Protein AF-A0A413W8L7-F1 (a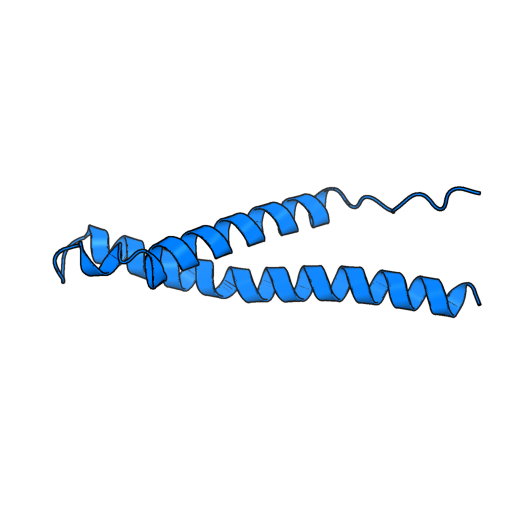fdb_monomer)

Radius of gyration: 18.28 Å; Cα contacts (8 Å, |Δi|>4): 38; chains: 1; bounding box: 46×25×45 Å

Sequence (80 aa):
MSKGKEWIAGIDILKIISMLMIITLHTLGHGGVLDNIVFMSRKYECAWLLEIFCYGAVNCYALISGFLEANFRVKKVIVL

Mean predicted aligned error: 10.21 Å

Organism: NCBI:txid39486

Solvent-accessible surface area (backbone atoms only — not comparable to full-atom values): 4615 Å² total; per-residue (Å²): 135,83,82,73,77,84,79,53,66,69,59,55,50,51,47,52,53,22,52,54,33,42,52,51,35,48,42,43,67,76,58,38,55,61,76,78,43,66,87,92,37,76,67,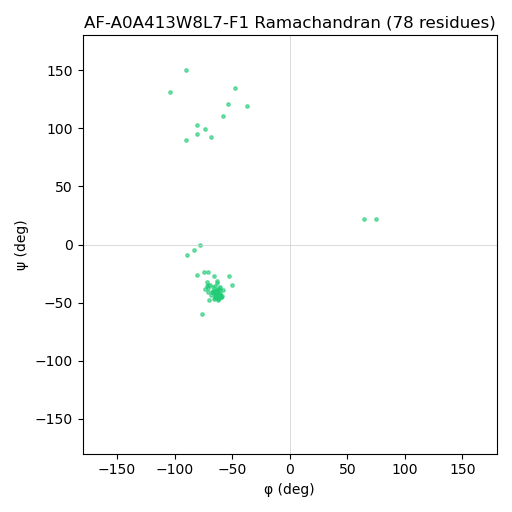50,57,54,50,52,54,49,40,60,59,26,57,56,27,51,57,52,39,51,52,54,52,50,52,54,53,49,52,55,51,53,54,55,62,76,75,105

Structure (mmCIF, N/CA/C/O backbone):
data_AF-A0A413W8L7-F1
#
_entry.id   AF-A0A413W8L7-F1
#
loop_
_atom_site.group_PDB
_atom_site.id
_atom_site.type_symbol
_atom_site.label_atom_id
_atom_site.label_alt_id
_atom_site.label_comp_id
_atom_site.label_asym_id
_atom_site.label_entity_id
_atom_site.label_seq_id
_atom_site.pdbx_PDB_in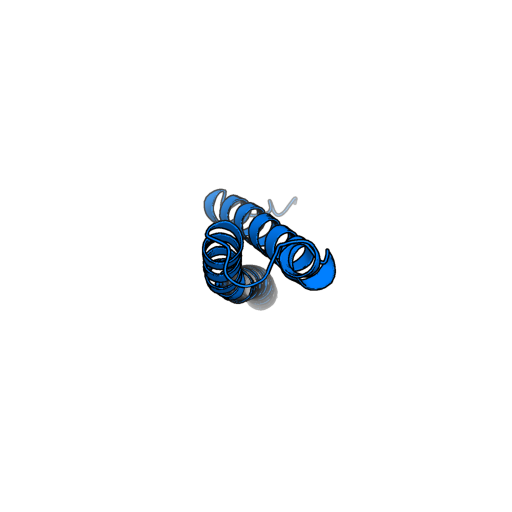s_code
_atom_site.Cartn_x
_atom_site.Cartn_y
_atom_site.Cartn_z
_atom_site.occupancy
_atom_site.B_iso_or_equiv
_atom_site.auth_seq_id
_atom_site.auth_comp_id
_atom_site.auth_asym_id
_atom_site.auth_atom_id
_atom_site.pdbx_PDB_model_num
ATOM 1 N N . MET A 1 1 ? -27.396 16.593 17.195 1.00 38.41 1 MET A N 1
ATOM 2 C CA . MET A 1 1 ? -26.417 15.695 17.847 1.00 38.41 1 MET A CA 1
ATOM 3 C C . MET A 1 1 ? -25.541 15.068 16.762 1.00 38.41 1 MET A C 1
ATOM 5 O O . MET A 1 1 ? -25.868 14.014 16.237 1.00 38.41 1 MET A O 1
ATOM 9 N N . SER A 1 2 ? -24.504 15.790 16.323 1.00 35.16 2 SER A N 1
ATOM 10 C CA . SER A 1 2 ? -23.618 15.361 15.231 1.00 35.16 2 SER A CA 1
ATOM 11 C C . SER A 1 2 ? -22.605 14.364 15.791 1.00 35.16 2 SER A C 1
ATOM 13 O O . SER A 1 2 ? -21.696 14.758 16.518 1.00 35.16 2 SER A O 1
ATOM 15 N N . LYS A 1 3 ? -22.804 13.064 15.537 1.00 40.25 3 LYS A N 1
ATOM 16 C CA . LYS A 1 3 ? -21.830 12.021 15.889 1.00 40.25 3 LYS A CA 1
ATOM 17 C C . LYS A 1 3 ? -20.602 12.211 15.000 1.00 40.25 3 LYS A C 1
ATOM 19 O O . LYS A 1 3 ? -20.572 11.762 13.857 1.00 40.25 3 LYS A O 1
ATOM 24 N N . GLY A 1 4 ? -19.636 12.963 15.522 1.00 43.28 4 GLY A N 1
ATOM 25 C CA . GLY A 1 4 ? -18.359 13.249 14.888 1.00 43.28 4 GLY A CA 1
ATOM 26 C C . GLY A 1 4 ? -17.623 11.953 14.578 1.00 43.28 4 GLY A C 1
ATOM 27 O O . GLY A 1 4 ? -17.201 11.229 15.467 1.00 43.28 4 GLY A O 1
ATOM 28 N N . LYS A 1 5 ? -17.535 11.666 13.286 1.00 57.25 5 LYS A N 1
ATOM 29 C CA . LYS A 1 5 ? -16.644 10.704 12.631 1.00 57.25 5 LYS A CA 1
ATOM 30 C C . LYS A 1 5 ? -15.284 10.726 13.341 1.00 57.25 5 LYS A C 1
ATOM 32 O O . LYS A 1 5 ? -14.656 11.778 13.413 1.00 57.25 5 LYS A 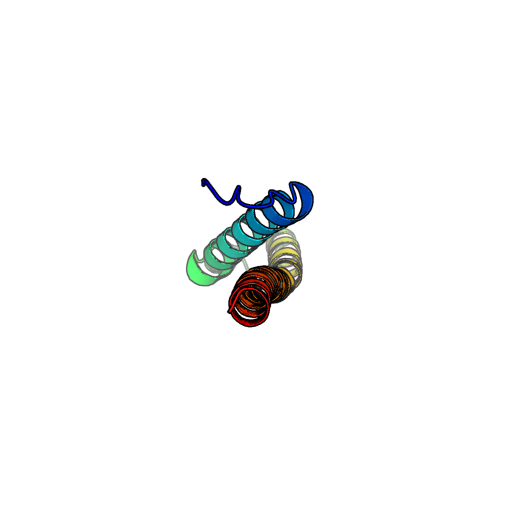O 1
ATOM 37 N N . GLU A 1 6 ? -14.867 9.597 13.901 1.00 59.50 6 GLU A N 1
ATOM 38 C CA . GLU A 1 6 ? -13.616 9.503 14.657 1.00 59.50 6 GLU A CA 1
ATOM 39 C C . GLU A 1 6 ? -12.462 9.370 13.669 1.00 59.50 6 GLU A C 1
ATOM 41 O O . GLU A 1 6 ? -12.191 8.299 13.132 1.00 59.50 6 GLU A O 1
ATOM 46 N N . TRP A 1 7 ? -11.856 10.512 13.357 1.00 55.03 7 TRP A N 1
ATOM 47 C CA . TRP A 1 7 ? -10.746 10.627 12.424 1.00 55.03 7 TRP A CA 1
ATOM 48 C C . TRP A 1 7 ? -9.477 10.073 13.059 1.00 55.03 7 TRP A C 1
ATOM 50 O O . TRP A 1 7 ? -8.802 10.740 13.843 1.00 55.03 7 TRP A O 1
ATOM 60 N N . ILE A 1 8 ? -9.141 8.839 12.708 1.00 71.38 8 ILE A N 1
ATOM 61 C CA . ILE A 1 8 ? -7.849 8.257 13.045 1.00 71.38 8 ILE A CA 1
ATOM 62 C C . ILE A 1 8 ? -6.933 8.607 11.877 1.00 71.38 8 ILE A C 1
ATOM 64 O O . ILE A 1 8 ? -6.860 7.865 10.900 1.00 71.38 8 ILE A O 1
ATOM 68 N N . ALA A 1 9 ? -6.258 9.757 11.963 1.00 72.62 9 ALA A N 1
ATOM 69 C CA . ALA A 1 9 ? -5.437 10.298 10.874 1.00 72.62 9 ALA A CA 1
ATOM 70 C C . ALA A 1 9 ? -4.451 9.263 10.292 1.00 72.62 9 ALA A C 1
ATOM 72 O O . ALA A 1 9 ? -4.230 9.224 9.085 1.00 72.62 9 ALA A O 1
ATOM 73 N N . GLY A 1 10 ? -3.916 8.368 11.133 1.00 78.62 10 GLY A N 1
ATOM 74 C CA . GLY A 1 10 ? -3.049 7.274 10.689 1.00 78.62 10 GLY A CA 1
ATOM 75 C C . GLY A 1 10 ? -3.734 6.279 9.746 1.00 78.62 10 GLY A C 1
ATOM 76 O O . GLY A 1 10 ? -3.122 5.855 8.771 1.00 78.62 10 GLY A O 1
ATOM 77 N N . ILE A 1 11 ? -5.004 5.941 9.986 1.00 81.44 11 ILE A N 1
ATOM 78 C CA . ILE A 1 11 ? -5.774 5.008 9.150 1.00 81.44 11 ILE A CA 1
ATOM 79 C C . ILE A 1 11 ? -6.111 5.640 7.799 1.00 81.44 11 ILE A C 1
ATOM 81 O O . ILE A 1 11 ? -5.987 4.975 6.771 1.00 81.44 11 ILE A O 1
ATOM 85 N N . ASP A 1 12 ? -6.485 6.920 7.783 1.00 81.62 12 ASP A N 1
ATOM 86 C CA . ASP A 1 12 ? -6.789 7.630 6.536 1.00 81.62 12 ASP A CA 1
ATOM 87 C C . ASP A 1 12 ? -5.550 7.755 5.641 1.00 81.62 12 ASP A C 1
ATOM 89 O O . ASP A 1 12 ? -5.621 7.476 4.441 1.00 81.62 12 ASP A O 1
ATOM 93 N N . ILE A 1 13 ? -4.392 8.076 6.228 1.00 81.50 13 ILE A N 1
ATOM 94 C CA . ILE A 1 13 ? -3.108 8.106 5.514 1.00 81.50 13 ILE A CA 1
ATOM 95 C C . ILE A 1 13 ? -2.766 6.715 4.959 1.00 81.50 13 ILE A C 1
ATOM 97 O O . ILE A 1 13 ? -2.397 6.596 3.789 1.00 81.50 13 ILE A O 1
ATOM 101 N N . LEU A 1 14 ? -2.950 5.650 5.749 1.00 84.19 14 LEU A N 1
ATOM 102 C CA . LEU A 1 14 ? -2.704 4.270 5.310 1.00 84.19 14 LEU A CA 1
ATOM 103 C C . LEU A 1 14 ? -3.593 3.881 4.118 1.00 84.19 14 LEU A C 1
ATOM 105 O O . LEU A 1 14 ? -3.150 3.182 3.202 1.00 84.19 14 LEU A O 1
ATOM 109 N N . LYS A 1 15 ? -4.840 4.365 4.103 1.00 84.31 15 LYS A N 1
ATOM 110 C CA . LYS A 1 15 ? -5.807 4.131 3.027 1.00 84.31 15 LYS A CA 1
ATOM 111 C C . LYS A 1 15 ? -5.403 4.845 1.736 1.00 84.31 15 LYS A C 1
ATOM 113 O O . LYS A 1 15 ? -5.445 4.226 0.675 1.00 84.31 15 LYS A O 1
ATOM 118 N N . ILE A 1 16 ? -4.952 6.100 1.832 1.00 85.56 16 ILE A N 1
ATOM 119 C CA . ILE A 1 16 ? -4.433 6.880 0.693 1.00 85.56 16 ILE A CA 1
ATOM 120 C C . ILE A 1 16 ? -3.191 6.203 0.102 1.00 85.56 16 ILE A C 1
ATOM 122 O O . ILE A 1 16 ? -3.130 5.980 -1.107 1.00 85.56 16 ILE A O 1
ATOM 126 N N . ILE A 1 17 ? -2.235 5.812 0.950 1.00 86.50 17 ILE A N 1
ATOM 127 C CA . ILE A 1 17 ? -1.007 5.120 0.529 1.00 86.50 17 ILE A CA 1
ATOM 128 C C . ILE A 1 17 ? -1.339 3.797 -0.171 1.00 86.50 17 ILE A C 1
ATOM 130 O O . ILE A 1 17 ? -0.806 3.503 -1.240 1.00 86.50 17 ILE A O 1
ATOM 134 N N . SER A 1 18 ? -2.262 3.017 0.394 1.00 87.44 18 SER A N 1
ATOM 135 C CA . SER A 1 18 ? -2.677 1.745 -0.202 1.00 87.44 18 SER A CA 1
ATOM 136 C C . SER A 1 18 ? -3.335 1.949 -1.571 1.00 87.44 18 SER A C 1
ATOM 138 O O . SER A 1 18 ? -3.037 1.218 -2.510 1.00 87.44 18 SER A O 1
ATOM 140 N N . MET A 1 19 ? -4.168 2.980 -1.725 1.00 88.38 19 MET A N 1
ATOM 141 C CA . MET A 1 19 ? -4.835 3.282 -2.995 1.00 88.38 19 MET A CA 1
ATOM 142 C C . MET A 1 19 ? -3.840 3.722 -4.083 1.00 88.38 19 MET A C 1
ATOM 144 O O . MET A 1 19 ? -3.971 3.301 -5.230 1.00 88.38 19 MET A O 1
ATOM 148 N N . LEU A 1 20 ? -2.793 4.475 -3.721 1.00 85.38 20 LEU A N 1
ATOM 149 C CA . LEU A 1 20 ? -1.697 4.827 -4.635 1.00 85.38 20 LEU A CA 1
ATOM 150 C C . LEU A 1 20 ? -0.912 3.594 -5.113 1.00 85.38 20 LEU A C 1
ATOM 152 O O . LEU A 1 20 ? -0.613 3.476 -6.305 1.00 85.38 20 LEU A O 1
ATOM 156 N N . MET A 1 21 ? -0.619 2.650 -4.212 1.00 82.94 21 MET A N 1
ATOM 157 C CA . MET A 1 21 ? 0.062 1.397 -4.568 1.00 82.94 21 MET A CA 1
ATOM 158 C C . MET A 1 21 ? -0.787 0.535 -5.512 1.00 82.94 21 MET A C 1
ATOM 160 O O . MET A 1 21 ? -0.266 -0.005 -6.485 1.00 82.94 21 MET A O 1
ATOM 164 N N . ILE A 1 22 ? -2.102 0.460 -5.281 1.00 85.44 22 ILE A N 1
ATOM 165 C CA . ILE A 1 22 ? -3.030 -0.290 -6.142 1.00 85.44 22 ILE A CA 1
ATOM 166 C C . ILE A 1 22 ? -3.095 0.315 -7.550 1.00 85.44 22 ILE A C 1
ATOM 168 O O . ILE A 1 22 ? -3.029 -0.420 -8.533 1.00 85.44 22 ILE A O 1
ATOM 172 N N . ILE A 1 23 ? -3.188 1.644 -7.669 1.00 85.38 23 ILE A N 1
ATOM 173 C CA . ILE A 1 23 ? -3.216 2.328 -8.975 1.00 85.38 23 ILE A CA 1
ATOM 174 C C . ILE A 1 23 ? -1.901 2.107 -9.730 1.00 85.38 23 ILE A C 1
ATOM 176 O O . ILE A 1 23 ? -1.911 1.883 -10.941 1.00 85.38 23 ILE A O 1
ATOM 180 N N . THR A 1 24 ? -0.774 2.122 -9.015 1.00 79.75 24 THR A N 1
ATOM 181 C CA . THR A 1 24 ? 0.545 1.834 -9.594 1.00 79.75 24 THR A CA 1
ATOM 182 C C . THR A 1 24 ? 0.594 0.416 -10.153 1.00 79.75 24 THR A C 1
ATOM 184 O O . THR A 1 24 ? 0.979 0.235 -11.304 1.00 79.75 24 THR A O 1
ATOM 187 N N . LEU A 1 25 ? 0.113 -0.575 -9.397 1.00 81.12 25 LEU A N 1
ATOM 188 C CA . LEU A 1 25 ? 0.016 -1.961 -9.856 1.00 81.12 25 LEU A CA 1
ATOM 189 C C . LEU A 1 25 ? -0.891 -2.103 -11.083 1.00 81.12 25 LEU A C 1
ATOM 191 O O . LEU A 1 25 ? -0.528 -2.766 -12.048 1.00 81.12 25 LEU A O 1
ATOM 195 N N . HIS A 1 26 ? -2.051 -1.444 -11.081 1.00 80.31 26 HIS A N 1
ATOM 196 C CA . HIS A 1 26 ? -2.969 -1.493 -12.217 1.00 80.31 26 HIS A CA 1
ATOM 197 C C . HIS A 1 26 ? -2.355 -0.850 -13.467 1.00 80.31 26 HIS A C 1
ATOM 199 O O . HIS A 1 26 ? -2.533 -1.342 -14.576 1.00 80.31 26 HIS A O 1
ATOM 205 N N . THR A 1 27 ? -1.575 0.215 -13.293 1.00 76.88 27 THR A N 1
ATOM 206 C CA . THR A 1 27 ? -0.858 0.870 -14.393 1.00 76.88 27 THR A CA 1
ATOM 207 C C . THR A 1 27 ? 0.308 0.016 -14.898 1.00 76.88 27 THR A C 1
ATOM 209 O O . THR A 1 27 ? 0.554 -0.018 -16.099 1.00 76.88 27 THR A O 1
ATOM 212 N N . LEU A 1 28 ? 1.011 -0.709 -14.024 1.00 72.44 28 LEU A N 1
ATOM 213 C CA . LEU A 1 28 ? 2.080 -1.626 -14.435 1.00 72.44 28 LEU A CA 1
ATOM 214 C C . LEU A 1 28 ? 1.533 -2.858 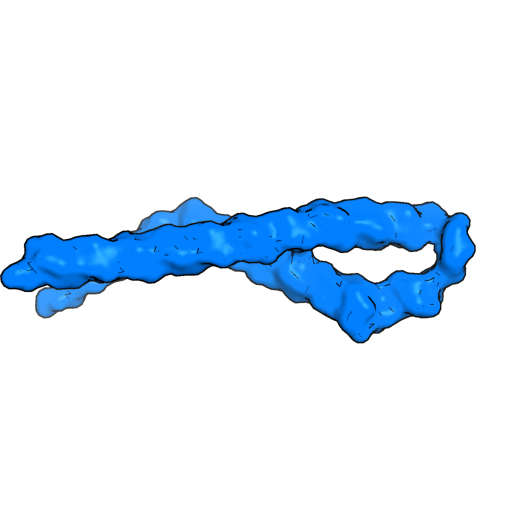-15.171 1.00 72.44 28 LEU A C 1
ATOM 216 O O . LEU A 1 28 ? 2.020 -3.169 -16.258 1.00 72.44 28 LEU A O 1
ATOM 220 N N . GLY A 1 29 ? 0.502 -3.498 -14.611 1.00 68.06 29 GLY A N 1
ATOM 221 C CA . GLY A 1 29 ? -0.107 -4.710 -15.155 1.00 68.06 29 GLY A CA 1
ATOM 222 C C . GLY A 1 29 ? -1.012 -4.445 -16.363 1.00 68.06 29 GLY A C 1
ATOM 223 O O . GLY A 1 29 ? -0.745 -4.935 -17.456 1.00 68.06 29 GLY A O 1
ATOM 224 N N . HIS A 1 30 ? -2.071 -3.640 -16.203 1.00 62.62 30 HIS A N 1
ATOM 225 C CA . HIS A 1 30 ? -3.010 -3.325 -17.294 1.00 62.62 30 HIS A CA 1
ATOM 226 C C . HIS A 1 30 ? -2.501 -2.241 -18.249 1.00 62.62 30 HIS A C 1
ATOM 228 O O . HIS A 1 30 ? -2.918 -2.214 -19.405 1.00 62.62 30 HIS A O 1
ATOM 234 N N . GLY A 1 31 ? -1.625 -1.342 -17.797 1.00 63.72 31 GLY A N 1
ATOM 235 C CA . GLY A 1 31 ? -1.084 -0.277 -18.647 1.00 63.72 31 GLY A CA 1
ATOM 236 C C . GLY A 1 31 ? 0.012 -0.739 -19.610 1.00 63.72 31 GLY A C 1
ATOM 237 O O . GLY A 1 31 ? 0.522 0.083 -20.366 1.00 63.72 31 GLY A O 1
ATOM 238 N N . GLY A 1 32 ? 0.387 -2.024 -19.605 1.00 63.31 32 GLY A N 1
ATOM 239 C CA . GLY A 1 32 ? 1.349 -2.574 -20.564 1.00 63.31 32 GLY A CA 1
ATOM 240 C C . GLY A 1 32 ? 2.753 -1.981 -20.424 1.00 63.31 32 GLY A C 1
ATOM 241 O O . GLY A 1 32 ? 3.535 -2.013 -21.375 1.00 63.31 32 GLY A O 1
ATOM 242 N N . VAL A 1 33 ? 3.092 -1.427 -19.253 1.00 63.28 33 VAL A N 1
ATOM 243 C CA . VAL A 1 33 ? 4.434 -0.887 -18.984 1.00 63.28 33 VAL A CA 1
ATOM 244 C C . VAL A 1 33 ? 5.472 -2.001 -19.085 1.00 63.28 33 VAL A C 1
ATOM 246 O O . VAL A 1 33 ? 6.543 -1.770 -19.632 1.00 63.28 33 VAL A O 1
ATOM 249 N N . LEU A 1 34 ? 5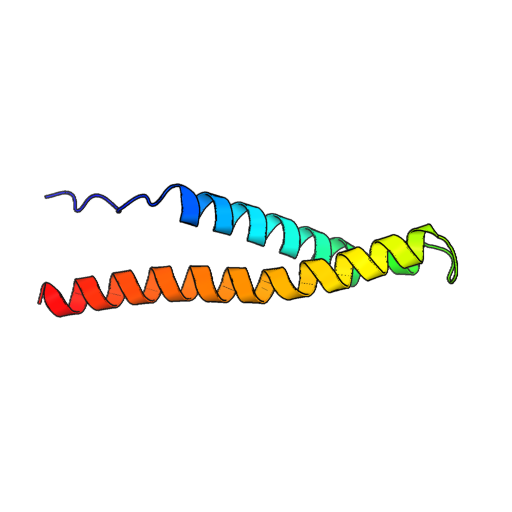.144 -3.215 -18.636 1.00 58.94 34 LEU A N 1
ATOM 250 C CA . LEU A 1 34 ? 6.003 -4.388 -18.818 1.00 58.94 34 LEU A CA 1
ATOM 251 C C . LEU A 1 34 ? 6.093 -4.845 -20.285 1.00 58.94 34 LEU A C 1
ATOM 253 O O . LEU A 1 34 ? 7.158 -5.273 -20.710 1.00 58.94 34 LEU A O 1
ATOM 257 N N . ASP A 1 35 ? 5.007 -4.714 -21.051 1.00 58.94 35 ASP A N 1
ATOM 258 C CA . ASP A 1 35 ? 4.914 -5.149 -22.456 1.00 58.94 35 ASP A CA 1
ATOM 259 C C . ASP A 1 35 ? 5.734 -4.252 -23.404 1.00 58.94 35 ASP A C 1
ATOM 261 O O . ASP A 1 35 ? 6.344 -4.718 -24.362 1.00 58.94 35 ASP A O 1
ATOM 265 N N . ASN A 1 36 ? 5.844 -2.959 -23.079 1.00 61.50 36 ASN A N 1
ATOM 266 C CA . ASN A 1 36 ? 6.639 -1.994 -23.846 1.00 61.50 36 ASN A CA 1
ATOM 267 C C . ASN A 1 36 ? 8.139 -1.998 -23.488 1.00 61.50 36 ASN A C 1
ATOM 269 O O . ASN A 1 36 ? 8.927 -1.276 -24.107 1.00 61.50 36 ASN A O 1
ATOM 273 N N . ILE A 1 37 ? 8.560 -2.771 -22.480 1.00 61.97 37 ILE A N 1
ATOM 274 C CA . ILE A 1 37 ? 9.959 -2.853 -22.049 1.00 61.97 37 ILE A 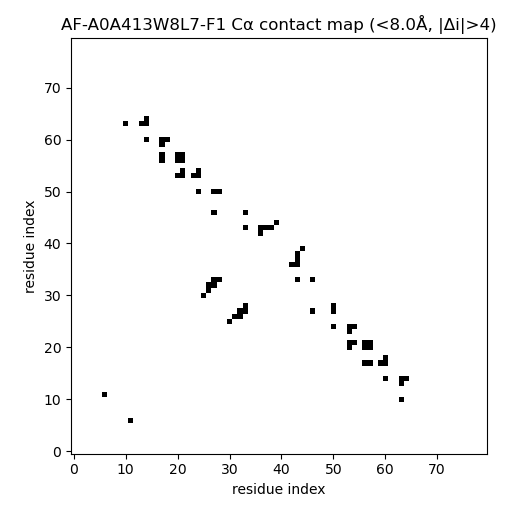CA 1
ATOM 275 C C . ILE A 1 37 ? 10.558 -4.168 -22.551 1.00 61.97 37 ILE A C 1
ATOM 277 O O . ILE A 1 37 ? 10.010 -5.242 -22.349 1.00 61.97 37 ILE A O 1
ATOM 281 N N . VAL A 1 38 ? 11.736 -4.084 -23.175 1.00 58.03 38 VAL A N 1
ATOM 282 C CA . VAL A 1 38 ? 12.491 -5.254 -23.649 1.00 58.03 38 VAL A CA 1
ATOM 283 C C . VAL A 1 38 ? 12.690 -6.254 -22.503 1.00 58.03 38 VAL A C 1
ATOM 285 O O . VAL A 1 38 ? 13.298 -5.917 -21.477 1.00 58.03 38 VAL A O 1
ATOM 288 N N . PHE A 1 39 ? 12.194 -7.479 -22.702 1.00 56.38 39 PHE A N 1
ATOM 289 C CA . PHE A 1 39 ? 12.406 -8.623 -21.814 1.00 56.38 39 PHE A CA 1
ATOM 290 C C . PHE A 1 39 ? 13.897 -8.741 -21.456 1.00 56.38 39 PHE A C 1
ATOM 292 O O . PHE A 1 39 ? 14.753 -8.640 -22.334 1.00 56.38 39 PHE A O 1
ATOM 299 N N . MET A 1 40 ? 14.214 -8.954 -20.172 1.00 57.72 40 MET A N 1
ATOM 300 C CA . MET A 1 40 ? 15.591 -9.065 -19.645 1.00 57.72 40 MET A CA 1
ATOM 301 C C . MET A 1 40 ? 16.379 -7.739 -19.522 1.00 57.72 40 MET A C 1
ATOM 303 O O . MET A 1 40 ? 17.608 -7.731 -19.450 1.00 57.72 40 MET A O 1
ATOM 307 N N . SER A 1 41 ? 15.700 -6.590 -19.451 1.00 68.25 41 SER A N 1
ATOM 308 C CA . SER A 1 41 ? 16.334 -5.317 -19.072 1.00 68.25 41 SER A CA 1
ATOM 309 C C . SER A 1 41 ? 16.287 -5.083 -17.556 1.00 68.25 41 SER A C 1
ATOM 311 O O . SER A 1 41 ? 15.312 -5.432 -16.900 1.00 68.25 41 SER A O 1
ATOM 313 N N . ARG A 1 42 ? 17.276 -4.375 -16.987 1.00 69.62 42 ARG A N 1
ATOM 314 C CA . ARG A 1 42 ? 17.286 -3.970 -15.558 1.00 69.62 42 ARG A CA 1
ATOM 315 C C . ARG A 1 42 ? 16.008 -3.236 -15.120 1.00 69.62 42 ARG A C 1
ATOM 317 O O . ARG A 1 42 ? 15.637 -3.279 -13.956 1.00 69.62 42 ARG A O 1
ATOM 324 N N . LYS A 1 43 ? 15.333 -2.570 -16.062 1.00 72.81 43 LYS A N 1
ATOM 325 C CA . LYS A 1 43 ? 14.058 -1.876 -15.831 1.00 72.81 43 LYS A CA 1
ATOM 326 C C . LYS A 1 43 ? 12.890 -2.845 -15.605 1.00 72.81 43 LYS A C 1
ATOM 328 O O . LYS A 1 43 ? 12.018 -2.535 -14.802 1.00 72.81 43 LYS A O 1
ATOM 333 N N . TYR A 1 44 ? 12.901 -3.998 -16.278 1.00 75.38 44 TYR A N 1
ATOM 334 C CA . TYR A 1 44 ? 11.899 -5.053 -16.120 1.00 75.38 44 TYR A CA 1
ATOM 335 C C . TYR A 1 44 ? 11.977 -5.662 -14.717 1.00 75.38 44 TYR A C 1
ATOM 337 O O . TYR A 1 44 ? 10.970 -5.719 -14.025 1.00 75.38 44 TYR A O 1
ATOM 345 N N . GLU A 1 45 ? 13.185 -5.992 -14.251 1.00 75.19 45 GLU A N 1
ATOM 346 C CA . GLU A 1 45 ? 13.405 -6.543 -12.904 1.00 75.19 45 GLU A CA 1
ATOM 347 C C . GLU A 1 45 ? 12.913 -5.591 -11.800 1.00 75.19 45 GLU A C 1
ATOM 349 O O . GLU A 1 45 ? 12.226 -6.009 -10.870 1.00 75.19 45 GLU A O 1
ATOM 354 N N . CYS A 1 46 ? 13.206 -4.288 -11.911 1.00 78.06 46 CYS A N 1
ATOM 355 C CA . CYS A 1 46 ? 12.710 -3.298 -10.951 1.00 78.06 46 CYS A CA 1
ATOM 356 C C . CYS A 1 46 ? 11.181 -3.159 -10.983 1.00 78.06 46 CYS A C 1
ATOM 358 O O . CYS A 1 46 ? 10.568 -3.037 -9.924 1.00 78.06 46 CYS A O 1
ATOM 360 N N . ALA A 1 47 ? 10.566 -3.168 -12.169 1.00 78.81 47 ALA A N 1
ATOM 361 C CA . ALA A 1 47 ? 9.113 -3.095 -12.304 1.00 78.81 47 ALA A CA 1
ATOM 362 C C . ALA A 1 47 ? 8.430 -4.357 -11.752 1.00 78.81 47 ALA A C 1
ATOM 364 O O . ALA A 1 47 ? 7.438 -4.248 -11.040 1.00 78.81 47 ALA A O 1
ATOM 365 N N . TRP A 1 48 ? 9.010 -5.532 -11.994 1.00 77.75 48 TRP A N 1
ATOM 366 C CA . TRP A 1 48 ? 8.533 -6.808 -11.468 1.00 77.75 48 TRP A CA 1
ATOM 367 C C . TRP A 1 48 ? 8.612 -6.875 -9.933 1.00 77.75 48 TRP A C 1
ATOM 369 O O . TRP A 1 48 ? 7.643 -7.253 -9.276 1.00 77.75 48 TRP A O 1
ATOM 379 N N . LEU A 1 49 ? 9.718 -6.416 -9.331 1.00 82.19 49 LEU A N 1
ATOM 380 C CA . LEU A 1 49 ? 9.830 -6.307 -7.869 1.00 82.19 49 LEU A CA 1
ATOM 381 C C . LEU A 1 49 ? 8.820 -5.314 -7.278 1.00 82.19 49 LEU A C 1
ATOM 383 O O . LEU A 1 49 ? 8.234 -5.584 -6.227 1.00 82.19 49 LEU A O 1
ATOM 387 N N . LEU A 1 50 ? 8.601 -4.176 -7.946 1.00 81.56 50 LEU A N 1
ATOM 388 C CA . LEU A 1 50 ? 7.602 -3.190 -7.533 1.00 81.56 50 LEU A CA 1
ATOM 389 C C . LEU A 1 50 ? 6.184 -3.776 -7.607 1.00 81.56 50 LEU A C 1
ATOM 391 O O . LEU A 1 50 ? 5.386 -3.559 -6.698 1.00 81.56 50 LEU A O 1
ATOM 395 N N . GLU A 1 51 ? 5.883 -4.546 -8.651 1.00 81.44 51 GLU A N 1
ATOM 396 C CA . GLU A 1 51 ? 4.595 -5.217 -8.827 1.00 81.44 51 GLU A CA 1
ATOM 397 C C . GLU A 1 51 ? 4.327 -6.221 -7.697 1.00 81.44 51 GLU A C 1
ATOM 399 O O . GLU A 1 51 ? 3.270 -6.166 -7.067 1.00 81.44 51 GLU A O 1
ATOM 404 N N . ILE A 1 52 ? 5.304 -7.065 -7.354 1.00 82.69 52 ILE A N 1
ATOM 405 C CA . ILE A 1 52 ? 5.194 -8.009 -6.228 1.00 82.69 52 ILE A CA 1
ATOM 406 C C . ILE A 1 52 ? 4.977 -7.268 -4.902 1.00 82.69 52 ILE A C 1
ATOM 408 O O . ILE A 1 52 ? 4.138 -7.668 -4.091 1.00 82.69 52 ILE A O 1
ATOM 412 N N . PHE A 1 53 ? 5.701 -6.170 -4.681 1.00 82.56 53 PHE A N 1
ATOM 413 C CA . PHE A 1 53 ? 5.552 -5.360 -3.473 1.00 82.56 53 PHE A CA 1
ATOM 414 C C . PHE A 1 53 ? 4.161 -4.709 -3.386 1.00 82.56 53 PHE A C 1
ATOM 416 O O . PHE A 1 53 ? 3.503 -4.762 -2.343 1.00 82.56 53 PHE A O 1
ATOM 423 N N . CYS A 1 54 ? 3.669 -4.145 -4.492 1.00 82.50 54 CYS A N 1
ATOM 424 C CA . CYS A 1 54 ? 2.347 -3.527 -4.560 1.00 82.50 54 CYS A CA 1
ATOM 425 C C . CYS A 1 54 ? 1.201 -4.549 -4.509 1.00 82.50 54 CYS A C 1
ATOM 427 O O . CYS A 1 54 ? 0.109 -4.195 -4.064 1.00 82.50 54 CYS A O 1
ATOM 429 N N . TYR A 1 55 ? 1.424 -5.814 -4.874 1.00 80.19 55 TYR A N 1
ATOM 430 C CA . TYR A 1 55 ? 0.413 -6.871 -4.741 1.00 80.19 55 TYR A CA 1
ATOM 431 C C . TYR A 1 55 ? -0.051 -7.033 -3.284 1.00 80.19 55 TYR A C 1
ATOM 433 O O . TYR A 1 55 ? -1.248 -7.165 -3.016 1.00 80.19 55 TYR A O 1
ATOM 441 N N . GLY A 1 56 ? 0.874 -6.934 -2.322 1.00 80.62 56 GLY A N 1
ATOM 442 C CA . GLY A 1 56 ? 0.556 -6.979 -0.890 1.00 80.62 56 GLY A CA 1
ATOM 443 C C . GLY A 1 56 ? -0.272 -5.784 -0.399 1.00 80.62 56 GLY A C 1
ATOM 444 O O . GLY A 1 56 ? -1.062 -5.919 0.541 1.00 80.62 56 GLY A O 1
ATOM 445 N N . ALA A 1 57 ? -0.162 -4.626 -1.060 1.00 82.94 57 ALA A N 1
ATOM 446 C CA . ALA A 1 57 ? -0.896 -3.413 -0.700 1.00 82.94 57 ALA A CA 1
ATOM 447 C C . ALA A 1 57 ? -2.419 -3.569 -0.823 1.00 82.94 57 ALA A C 1
ATOM 449 O O . ALA A 1 57 ? -3.161 -2.975 -0.038 1.00 82.94 57 ALA A O 1
ATOM 450 N N . VAL A 1 58 ? -2.890 -4.393 -1.767 1.00 81.12 58 VAL A N 1
ATOM 451 C CA . VAL A 1 58 ? -4.321 -4.690 -1.953 1.00 81.12 58 VAL A CA 1
ATOM 452 C C . VAL A 1 58 ? -4.904 -5.335 -0.692 1.00 81.12 58 VAL A C 1
ATOM 454 O O . VAL A 1 58 ? -5.985 -4.955 -0.240 1.00 81.12 58 VAL A O 1
ATOM 457 N N . ASN A 1 59 ? -4.168 -6.265 -0.077 1.00 85.62 59 ASN A N 1
ATOM 458 C CA . ASN A 1 59 ? -4.599 -6.939 1.146 1.00 85.62 59 ASN A CA 1
ATOM 459 C C . ASN A 1 59 ? -4.653 -5.969 2.339 1.00 85.62 59 ASN A C 1
ATOM 461 O O . ASN A 1 59 ? -5.620 -5.968 3.101 1.00 85.62 59 ASN A O 1
ATOM 465 N N . CYS A 1 60 ? -3.664 -5.078 2.461 1.00 83.00 60 CYS A N 1
ATOM 466 C CA . CYS A 1 60 ? -3.689 -4.010 3.462 1.00 83.00 60 CYS A CA 1
ATOM 467 C C . CYS A 1 60 ? -4.896 -3.081 3.270 1.00 83.00 60 CYS A C 1
ATOM 469 O O . CYS A 1 60 ? -5.588 -2.780 4.241 1.00 83.00 60 CYS A O 1
ATOM 471 N N . TYR A 1 61 ? -5.208 -2.678 2.034 1.00 85.62 61 TYR A N 1
ATOM 472 C CA . TYR A 1 61 ? -6.397 -1.870 1.746 1.00 85.62 61 TYR A CA 1
ATOM 473 C C . TYR A 1 61 ? -7.695 -2.577 2.157 1.00 85.62 61 TYR A C 1
ATOM 475 O O . TYR A 1 61 ? -8.555 -1.962 2.794 1.00 85.62 61 TYR A O 1
ATOM 483 N N . ALA A 1 62 ? -7.824 -3.868 1.835 1.00 84.69 62 ALA A N 1
ATOM 484 C CA . ALA A 1 62 ? -8.984 -4.676 2.199 1.00 84.69 62 ALA A CA 1
ATOM 485 C C . ALA A 1 62 ? -9.154 -4.772 3.725 1.00 84.69 62 ALA A C 1
ATOM 487 O O . ALA A 1 62 ? -10.256 -4.553 4.232 1.00 84.69 62 ALA A O 1
ATOM 488 N N . LEU A 1 63 ? -8.062 -5.005 4.462 1.00 84.62 63 LEU A N 1
ATOM 489 C CA . LEU A 1 63 ? -8.060 -5.027 5.928 1.00 84.62 63 LEU A CA 1
ATOM 490 C C . LEU A 1 63 ? -8.451 -3.671 6.527 1.00 84.62 63 LEU A C 1
ATOM 492 O O . LEU A 1 63 ? -9.287 -3.626 7.427 1.00 84.62 63 LEU A O 1
ATOM 496 N N . ILE A 1 64 ? -7.909 -2.563 6.013 1.00 85.44 64 ILE A N 1
ATOM 497 C CA . ILE A 1 64 ? -8.259 -1.210 6.476 1.00 85.44 64 ILE A CA 1
ATOM 498 C C . ILE A 1 64 ? -9.742 -0.915 6.218 1.00 85.44 64 ILE A C 1
ATOM 500 O O . ILE A 1 64 ? -10.435 -0.372 7.083 1.00 85.44 64 ILE A O 1
ATOM 504 N N . SER A 1 65 ? -10.245 -1.269 5.033 1.00 81.44 65 SER A N 1
ATOM 505 C CA . SER A 1 65 ? -11.648 -1.055 4.676 1.00 81.44 65 SER A CA 1
ATOM 506 C C . SER A 1 65 ? -12.583 -1.890 5.553 1.00 81.44 65 SER A C 1
ATOM 508 O O . SER A 1 65 ? -13.539 -1.347 6.110 1.00 81.44 65 SER A O 1
ATOM 510 N N . GLY A 1 66 ? -12.264 -3.172 5.751 1.00 81.38 66 GLY A N 1
ATOM 511 C CA . GLY A 1 66 ? -13.021 -4.068 6.623 1.00 81.38 66 GLY A CA 1
ATOM 512 C C . GLY A 1 66 ? -12.981 -3.641 8.091 1.00 81.38 66 GLY A C 1
ATOM 513 O O . GLY A 1 66 ? -14.009 -3.676 8.765 1.00 81.38 66 GLY A O 1
ATOM 514 N N . PHE A 1 67 ? -11.836 -3.159 8.586 1.00 80.31 67 PHE A N 1
ATOM 515 C CA . PHE A 1 67 ? -11.710 -2.628 9.946 1.00 80.31 67 PHE A CA 1
ATOM 516 C C . PHE A 1 67 ? -12.615 -1.413 10.163 1.00 80.31 67 PHE A C 1
ATOM 518 O O . PHE A 1 67 ? -13.299 -1.321 11.186 1.00 80.31 67 PHE A O 1
ATOM 525 N N . LEU A 1 68 ? -12.655 -0.489 9.201 1.00 75.12 68 LEU A N 1
ATOM 526 C CA . LEU A 1 68 ? -13.505 0.693 9.293 1.00 75.12 68 LEU A CA 1
ATOM 527 C C . LEU A 1 68 ? -14.993 0.302 9.313 1.00 75.12 68 LEU A C 1
ATOM 529 O O . LEU A 1 68 ? -15.746 0.776 10.164 1.00 75.12 68 LEU A O 1
ATOM 533 N N . GLU A 1 69 ? -15.408 -0.611 8.434 1.00 75.94 69 GLU A N 1
ATOM 534 C CA . GLU A 1 69 ? -16.793 -1.085 8.351 1.00 75.94 69 GLU A CA 1
ATOM 535 C C . GLU A 1 69 ? -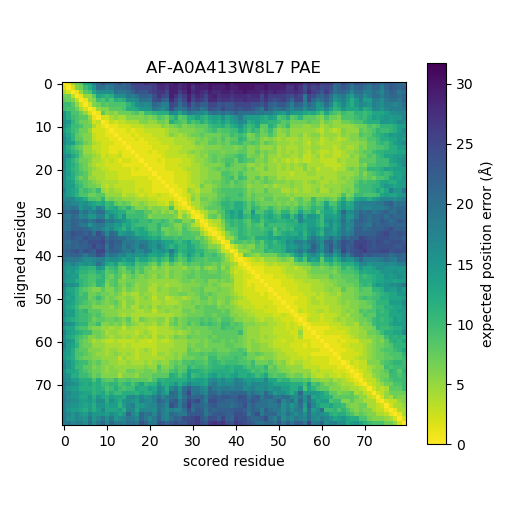17.232 -1.881 9.594 1.00 75.94 69 GLU A C 1
ATOM 537 O O . GLU A 1 69 ? -18.327 -1.662 10.125 1.00 75.94 69 GLU A O 1
ATOM 542 N N . ALA A 1 70 ? -16.357 -2.741 10.124 1.00 71.00 70 ALA A N 1
ATOM 543 C CA . ALA A 1 70 ? -16.595 -3.474 11.364 1.00 71.00 70 ALA A CA 1
ATOM 544 C C . ALA A 1 70 ? -16.771 -2.524 12.560 1.00 71.00 70 ALA A C 1
ATOM 546 O O . ALA A 1 70 ? -17.727 -2.674 13.322 1.00 71.00 70 ALA A O 1
ATOM 547 N N . ASN A 1 71 ? -15.923 -1.497 12.694 1.00 65.56 71 ASN A N 1
ATOM 548 C CA . ASN A 1 71 ? -16.054 -0.494 13.757 1.00 65.56 71 ASN A CA 1
ATOM 549 C C . ASN A 1 71 ? -17.386 0.270 13.685 1.00 65.56 71 ASN A C 1
ATOM 551 O O . ASN A 1 71 ? -18.019 0.510 14.718 1.00 65.56 71 ASN A O 1
ATOM 555 N N . PHE A 1 72 ? -17.858 0.611 12.481 1.00 61.47 72 PHE A N 1
ATOM 556 C CA . PHE A 1 72 ? -19.176 1.230 12.309 1.00 61.47 72 PHE A CA 1
ATOM 557 C C . PHE A 1 72 ? -20.321 0.285 12.703 1.00 61.47 72 PHE A C 1
ATOM 559 O O . PHE A 1 72 ? -21.275 0.722 13.355 1.00 61.47 72 PHE A O 1
ATOM 566 N N . ARG A 1 73 ? -20.229 -1.010 12.366 1.00 61.09 73 ARG A N 1
ATOM 567 C CA . ARG A 1 73 ? -21.225 -2.024 12.760 1.00 61.09 73 ARG A CA 1
ATOM 568 C C . ARG A 1 73 ? -21.277 -2.240 14.271 1.00 61.09 73 ARG A C 1
ATOM 570 O O . ARG A 1 73 ? -22.371 -2.257 14.831 1.00 61.09 73 ARG A O 1
ATOM 577 N N . VAL A 1 74 ? -20.125 -2.354 14.930 1.00 61.47 74 VAL A N 1
ATOM 578 C CA . VAL A 1 74 ? -20.041 -2.554 16.387 1.00 61.47 74 VAL A CA 1
ATOM 579 C C . VAL A 1 74 ? -20.624 -1.350 17.132 1.00 61.47 74 VAL A C 1
ATOM 581 O O . VAL A 1 74 ? -21.459 -1.526 18.019 1.00 61.47 74 VAL A O 1
ATOM 584 N N . LYS A 1 75 ? -20.305 -0.117 16.709 1.00 58.66 75 LYS A N 1
ATOM 585 C CA . LYS A 1 75 ? -20.923 1.091 17.284 1.00 58.66 75 LYS A CA 1
ATOM 586 C C . LYS A 1 75 ? -22.432 1.160 17.058 1.00 58.66 75 LYS A C 1
ATOM 588 O O . LYS A 1 75 ? -23.133 1.693 17.909 1.00 58.66 75 LYS A O 1
ATOM 593 N N . LYS A 1 76 ? -22.945 0.641 15.936 1.00 58.88 76 LYS A N 1
ATOM 594 C CA . LYS A 1 76 ? -24.390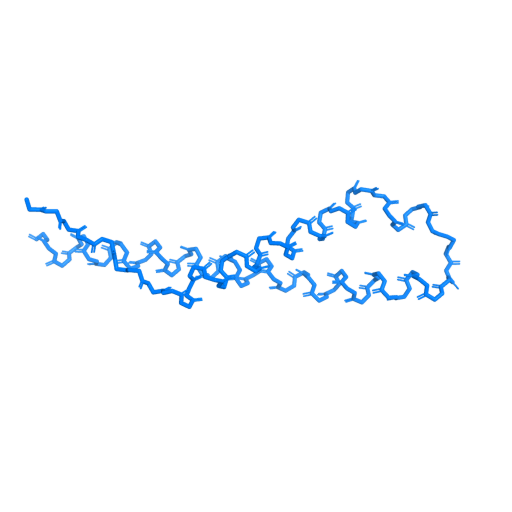 0.609 15.657 1.00 58.88 76 LYS A CA 1
ATOM 595 C C . LYS A 1 76 ? -25.134 -0.390 16.550 1.00 58.88 76 LYS A C 1
ATOM 597 O O . LYS A 1 76 ? -26.239 -0.075 16.964 1.00 58.88 76 LYS A O 1
ATOM 602 N N . VAL A 1 77 ? -24.540 -1.548 16.849 1.00 66.00 77 VAL A N 1
ATOM 603 C CA . VAL A 1 77 ? -25.147 -2.581 17.713 1.00 66.00 77 VAL A CA 1
ATOM 604 C C . VAL A 1 77 ? -25.127 -2.183 19.190 1.00 66.00 77 VAL A C 1
ATOM 606 O O . VAL A 1 77 ? -26.099 -2.433 19.879 1.00 66.00 77 VAL A O 1
ATOM 609 N N . ILE A 1 78 ? -24.062 -1.538 19.672 1.00 65.62 78 ILE A N 1
ATOM 610 C CA . ILE A 1 78 ? -23.937 -1.126 21.088 1.00 65.62 78 ILE A CA 1
ATOM 611 C C . ILE A 1 78 ? -24.818 0.090 21.433 1.00 65.62 78 ILE A C 1
ATOM 613 O O . ILE A 1 78 ? -25.140 0.326 22.591 1.00 65.62 78 ILE A O 1
ATOM 617 N N . VAL A 1 79 ? -25.173 0.901 20.434 1.00 61.44 79 VAL A N 1
ATOM 618 C CA . VAL A 1 79 ? -26.002 2.112 20.595 1.00 61.44 79 VAL A CA 1
ATOM 619 C C . VAL A 1 79 ? -27.508 1.828 20.476 1.00 61.44 79 VAL A C 1
ATOM 621 O O . VAL A 1 79 ? -28.307 2.732 20.725 1.00 61.44 79 VAL A O 1
ATOM 624 N N . LEU A 1 80 ? -27.883 0.615 20.069 1.00 51.72 80 LEU A N 1
ATOM 625 C CA . LEU A 1 80 ? -29.261 0.116 20.012 1.00 51.72 80 LEU A CA 1
ATOM 626 C C . LEU A 1 80 ? -29.631 -0.544 21.342 1.00 51.72 80 LEU A C 1
ATOM 628 O O . LEU A 1 80 ? -30.784 -0.328 21.770 1.00 51.72 80 LEU A O 1
#

Secondary structure (DSSP, 8-state):
--------HHHHHHHHHHHHHHHHHHHHHTTTTTTTS-TT-HHHHHHHHHHHHHHHHHHHHHHHHHHHHHHHHHHHHHT-

pLDDT: mean 72.2, std 12.56, range [35.16, 88.38]

Foldseek 3Di:
DDPDDDCPVVLVVLLVVLVVLVVLLCCLVVVCVLVPDPPPDPVNVVSVVSNVVSVVSVVSNVVSVVVSVVVVVVVVVVVD